Protein AF-A0A967WKE5-F1 (afdb_monomer_lite)

Secondary structure (DSSP, 8-state):
--------TT--TTSHHHHHHTT--SS----TT------S-PPTT-HHHHH-

Sequence (52 aa):
EIIIMATGSQGEPMAVLNRLATGSHHSLRIQDNDTVLLSSHTIPGNEEMTYS

Structure (mmCIF, N/CA/C/O backbone):
data_AF-A0A967WKE5-F1
#
_entry.id   AF-A0A967WKE5-F1
#
loop_
_atom_site.group_PDB
_atom_site.id
_atom_site.type_symbol
_atom_site.label_atom_id
_atom_site.label_alt_id
_atom_site.label_comp_id
_atom_site.label_asym_id
_atom_site.label_entity_id
_atom_site.label_seq_id
_atom_site.pdbx_PDB_ins_code
_atom_site.Cartn_x
_atom_site.Cartn_y
_atom_site.Cartn_z
_atom_site.occupancy
_atom_site.B_iso_or_equiv
_atom_site.auth_seq_id
_atom_site.auth_comp_id
_atom_site.auth_asym_id
_atom_site.auth_atom_id
_atom_site.pdbx_PDB_model_num
ATOM 1 N N . GLU A 1 1 ? -9.391 11.795 12.129 1.00 78.88 1 GLU A N 1
ATOM 2 C CA . GLU A 1 1 ? -9.169 11.130 10.831 1.00 78.88 1 GLU A CA 1
ATOM 3 C C . GLU A 1 1 ? -7.714 11.337 10.433 1.00 78.88 1 GLU A C 1
ATOM 5 O O . GLU A 1 1 ? -7.181 12.402 10.736 1.00 78.88 1 GLU A O 1
ATOM 10 N N . ILE A 1 2 ? -7.051 10.315 9.889 1.00 94.31 2 ILE A N 1
ATOM 11 C CA . ILE A 1 2 ? -5.616 10.336 9.565 1.00 94.31 2 ILE A CA 1
ATOM 12 C C . 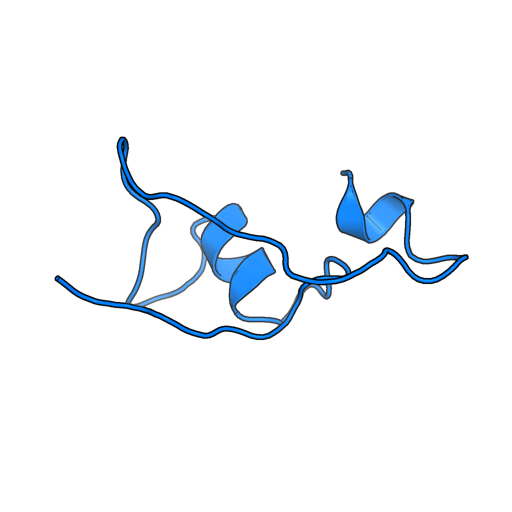ILE A 1 2 ? -5.465 9.937 8.101 1.00 94.31 2 ILE A C 1
ATOM 14 O O . ILE A 1 2 ? -6.080 8.971 7.663 1.00 94.31 2 ILE A O 1
ATOM 18 N N . ILE A 1 3 ? -4.625 10.663 7.368 1.00 96.12 3 ILE A N 1
ATOM 19 C CA . ILE A 1 3 ? -4.226 10.310 6.007 1.00 96.12 3 ILE A CA 1
ATOM 20 C C . ILE A 1 3 ? -2.735 9.995 6.028 1.00 96.12 3 ILE A C 1
ATOM 22 O O . ILE A 1 3 ? -1.937 10.773 6.553 1.00 96.12 3 ILE A O 1
ATOM 26 N N . ILE A 1 4 ? -2.364 8.861 5.436 1.00 95.62 4 ILE A N 1
ATOM 27 C CA . ILE A 1 4 ? -0.972 8.462 5.232 1.00 95.62 4 ILE A CA 1
ATOM 28 C C . ILE A 1 4 ? -0.700 8.497 3.732 1.00 95.62 4 ILE A C 1
ATOM 30 O O . ILE A 1 4 ? -1.387 7.840 2.955 1.00 95.62 4 ILE A O 1
ATOM 34 N N . MET A 1 5 ? 0.314 9.259 3.325 1.00 96.12 5 MET A N 1
ATOM 35 C CA . MET A 1 5 ? 0.814 9.260 1.953 1.00 96.12 5 MET A CA 1
ATOM 36 C C . MET A 1 5 ? 2.098 8.436 1.893 1.00 96.12 5 MET A C 1
ATOM 38 O O . MET A 1 5 ? 3.027 8.672 2.664 1.00 96.12 5 MET A O 1
ATOM 42 N N . ALA A 1 6 ? 2.144 7.466 0.984 1.00 94.56 6 ALA A N 1
ATOM 43 C CA . ALA A 1 6 ? 3.253 6.532 0.837 1.00 94.56 6 ALA A CA 1
ATOM 44 C C . ALA A 1 6 ? 3.653 6.379 -0.637 1.00 94.56 6 ALA A C 1
ATOM 46 O O . ALA A 1 6 ? 2.838 6.554 -1.541 1.00 94.56 6 ALA A O 1
ATOM 47 N N . THR A 1 7 ? 4.919 6.039 -0.871 1.00 95.00 7 THR A N 1
ATOM 48 C CA . THR A 1 7 ? 5.448 5.665 -2.189 1.00 95.00 7 THR A CA 1
ATOM 49 C C . THR A 1 7 ? 5.360 4.151 -2.402 1.00 95.00 7 THR A C 1
ATOM 51 O O . THR A 1 7 ? 5.131 3.394 -1.452 1.00 95.00 7 THR A O 1
ATOM 54 N N . GLY A 1 8 ? 5.584 3.701 -3.641 1.00 95.19 8 GLY A N 1
ATOM 55 C CA . GLY A 1 8 ? 5.623 2.273 -3.979 1.00 95.19 8 GLY A CA 1
ATOM 56 C C . GLY A 1 8 ? 4.432 1.752 -4.774 1.00 95.19 8 GLY A C 1
ATOM 57 O O . GLY A 1 8 ? 4.073 0.589 -4.630 1.00 95.19 8 GLY A O 1
ATOM 58 N N . SER A 1 9 ? 3.756 2.610 -5.542 1.00 94.44 9 SER A N 1
ATOM 59 C CA . SER A 1 9 ? 2.531 2.234 -6.260 1.00 94.44 9 SER A CA 1
ATOM 60 C C . SER A 1 9 ? 2.762 1.326 -7.473 1.00 94.44 9 SER A C 1
ATOM 62 O O . SER A 1 9 ? 1.786 0.910 -8.087 1.00 94.44 9 SER A O 1
ATOM 64 N N . GLN A 1 10 ? 4.019 1.014 -7.811 1.00 94.75 10 GLN A N 1
ATOM 65 C CA . GLN A 1 10 ? 4.394 0.079 -8.879 1.00 94.75 10 GLN A CA 1
ATOM 66 C C . GLN A 1 10 ? 4.865 -1.276 -8.325 1.00 94.75 10 GLN A C 1
ATOM 68 O O . GLN A 1 10 ? 5.467 -2.067 -9.049 1.00 94.75 10 GLN A O 1
ATOM 73 N N . GLY A 1 11 ? 4.653 -1.532 -7.029 1.00 92.75 11 GLY A N 1
ATOM 74 C CA . GLY A 1 11 ? 5.052 -2.784 -6.392 1.00 92.75 11 GLY A CA 1
ATOM 75 C C . GLY A 1 11 ? 6.526 -2.854 -5.997 1.00 92.75 11 GLY A C 1
ATOM 76 O O . GLY A 1 11 ? 7.032 -3.935 -5.704 1.00 92.75 11 GLY A O 1
ATOM 77 N N . GLU A 1 12 ? 7.240 -1.727 -5.941 1.00 95.38 12 GLU A N 1
ATOM 78 C CA . GLU A 1 12 ? 8.668 -1.714 -5.623 1.00 95.38 12 GLU A CA 1
ATOM 79 C C . GLU A 1 12 ? 8.941 -2.382 -4.252 1.00 95.38 12 GLU A C 1
ATOM 81 O O . GLU A 1 12 ? 8.462 -1.881 -3.230 1.00 95.38 12 GLU A O 1
ATOM 86 N N . PRO A 1 13 ? 9.742 -3.470 -4.176 1.00 92.06 13 PRO A N 1
ATOM 87 C CA . PRO A 1 13 ? 9.863 -4.312 -2.973 1.00 92.06 13 PRO A CA 1
ATOM 88 C C . PRO A 1 13 ? 10.241 -3.578 -1.685 1.00 92.06 13 PRO A C 1
ATOM 90 O O . PRO A 1 13 ? 9.837 -3.944 -0.584 1.00 92.06 13 PRO A O 1
ATOM 93 N N . MET A 1 14 ? 11.044 -2.524 -1.813 1.00 93.06 14 MET A N 1
ATOM 94 C CA . MET A 1 14 ? 11.553 -1.768 -0.671 1.00 93.06 14 MET A CA 1
ATOM 95 C C . MET A 1 14 ? 10.652 -0.601 -0.270 1.00 93.06 14 MET A C 1
ATOM 97 O O . MET A 1 14 ? 10.884 -0.017 0.793 1.00 93.06 14 MET A O 1
ATOM 101 N N . ALA A 1 15 ? 9.660 -0.257 -1.092 1.00 95.94 15 ALA A N 1
ATOM 102 C CA . ALA A 1 15 ? 8.803 0.888 -0.859 1.00 95.94 15 ALA A CA 1
ATOM 103 C C . ALA A 1 15 ? 7.804 0.643 0.277 1.00 95.94 15 ALA A C 1
ATOM 105 O O . ALA A 1 15 ? 7.479 -0.492 0.634 1.00 95.94 15 ALA A O 1
ATOM 106 N N . VAL A 1 16 ? 7.317 1.741 0.859 1.00 96.62 16 VAL A N 1
ATOM 107 C CA . VAL A 1 16 ? 6.442 1.705 2.037 1.00 96.62 16 VAL A CA 1
ATOM 108 C C . VAL A 1 16 ? 5.172 0.911 1.748 1.00 96.62 16 VAL A C 1
ATOM 110 O O . VAL A 1 16 ? 4.813 0.063 2.559 1.00 96.62 16 VAL A O 1
ATOM 113 N N . LEU A 1 17 ? 4.533 1.124 0.593 1.00 95.44 17 LEU A N 1
ATOM 114 C CA . LEU A 1 17 ? 3.298 0.421 0.252 1.00 95.44 17 LEU A CA 1
ATOM 115 C C . LEU A 1 17 ? 3.488 -1.103 0.180 1.00 95.44 17 LEU A C 1
ATOM 117 O O . LEU A 1 17 ? 2.691 -1.831 0.764 1.00 95.44 17 LEU A O 1
ATOM 121 N N . ASN A 1 18 ? 4.565 -1.589 -0.448 1.00 94.94 18 ASN A N 1
ATOM 122 C CA . ASN A 1 18 ? 4.837 -3.029 -0.525 1.00 94.94 18 ASN A CA 1
ATOM 123 C C . ASN A 1 18 ? 5.139 -3.611 0.873 1.00 94.94 18 ASN A C 1
ATOM 125 O O . ASN A 1 18 ? 4.602 -4.645 1.276 1.00 94.94 18 ASN A O 1
ATOM 129 N N . ARG A 1 19 ? 5.904 -2.888 1.700 1.00 96.12 19 ARG A N 1
ATOM 130 C CA . ARG A 1 19 ? 6.146 -3.291 3.097 1.00 96.12 19 ARG A CA 1
ATOM 131 C C . ARG A 1 19 ? 4.870 -3.332 3.941 1.00 96.12 19 ARG A C 1
ATOM 133 O O . ARG A 1 19 ? 4.758 -4.177 4.826 1.00 96.12 19 ARG A O 1
ATOM 140 N N . LEU A 1 20 ? 3.926 -2.427 3.692 1.00 96.12 20 LEU A N 1
ATOM 141 C CA . LEU A 1 20 ? 2.613 -2.431 4.340 1.00 96.12 20 LEU A CA 1
ATOM 142 C C . LEU A 1 20 ? 1.764 -3.620 3.873 1.00 96.12 20 LEU A C 1
ATOM 144 O O . LEU A 1 20 ? 1.215 -4.320 4.719 1.00 96.12 20 LEU A O 1
ATOM 148 N N . ALA A 1 21 ? 1.715 -3.884 2.564 1.00 93.56 21 ALA A N 1
ATOM 149 C CA . ALA A 1 21 ? 0.972 -5.002 1.977 1.00 93.56 21 ALA A CA 1
ATOM 150 C C . ALA A 1 21 ? 1.487 -6.371 2.457 1.00 93.56 21 ALA A C 1
ATOM 152 O O . ALA A 1 21 ? 0.703 -7.272 2.738 1.00 93.56 21 ALA A O 1
ATOM 153 N N . THR A 1 22 ? 2.804 -6.508 2.629 1.00 93.94 22 THR A N 1
ATOM 154 C CA . THR A 1 22 ? 3.455 -7.736 3.125 1.00 93.94 22 THR A CA 1
ATOM 155 C C . THR A 1 22 ? 3.524 -7.828 4.653 1.00 93.94 22 THR A C 1
ATOM 157 O O . THR A 1 22 ? 4.066 -8.793 5.192 1.00 93.94 22 THR A O 1
ATOM 160 N N . GLY A 1 23 ? 3.028 -6.820 5.379 1.00 94.56 23 GLY A N 1
ATOM 161 C CA . GLY A 1 23 ? 3.071 -6.777 6.845 1.00 94.56 23 GLY A CA 1
ATOM 162 C C . GLY A 1 23 ? 4.478 -6.638 7.447 1.00 94.56 23 GLY A C 1
ATOM 163 O O . GLY A 1 2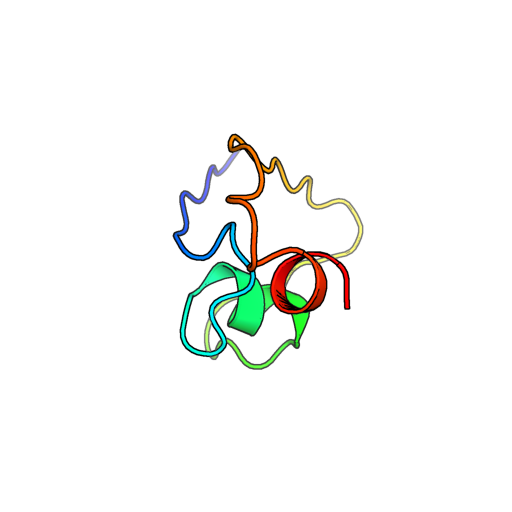3 ? 4.659 -6.860 8.646 1.00 94.56 23 GLY A O 1
ATOM 164 N N . SER A 1 24 ? 5.477 -6.270 6.640 1.00 96.12 24 SER A N 1
ATOM 165 C CA . SER A 1 24 ? 6.886 -6.153 7.039 1.00 96.12 24 SER A CA 1
ATOM 166 C C . SER A 1 24 ? 7.294 -4.743 7.491 1.00 96.12 24 SER A C 1
ATOM 168 O O . SER A 1 24 ? 8.420 -4.536 7.954 1.00 96.12 24 SER A O 1
ATOM 170 N N . HIS A 1 25 ? 6.404 -3.752 7.383 1.00 96.50 25 HIS A N 1
ATOM 171 C CA . HIS A 1 25 ? 6.662 -2.406 7.891 1.00 96.50 25 HIS A CA 1
ATOM 172 C C . HIS A 1 25 ? 6.642 -2.379 9.432 1.00 96.50 25 HIS A C 1
ATOM 174 O O . HIS A 1 25 ? 5.699 -2.836 10.071 1.00 96.50 25 HIS A O 1
ATOM 180 N N . HIS A 1 26 ? 7.685 -1.819 10.051 1.00 94.44 26 HIS A N 1
ATOM 181 C CA . HIS A 1 26 ? 7.921 -1.977 11.493 1.00 94.44 26 HIS A CA 1
ATOM 182 C C . HIS A 1 26 ? 6.908 -1.244 12.393 1.00 94.44 26 HIS A C 1
ATOM 184 O O . HIS A 1 26 ? 6.571 -1.742 13.462 1.00 94.44 26 HIS A O 1
ATOM 190 N N . SER A 1 27 ? 6.439 -0.062 11.976 1.00 94.81 27 SER A N 1
ATOM 191 C CA . SER A 1 27 ? 5.576 0.810 12.798 1.00 94.81 27 SER A CA 1
ATOM 192 C C . SER A 1 27 ? 4.121 0.875 12.349 1.00 94.81 27 SER A C 1
ATOM 194 O O . SER A 1 27 ? 3.296 1.436 13.062 1.00 94.81 27 SER A O 1
ATOM 196 N N . LEU A 1 28 ? 3.807 0.382 11.154 1.00 95.06 28 LEU A N 1
ATOM 197 C CA . LEU A 1 28 ? 2.504 0.584 10.525 1.00 95.06 28 LEU A CA 1
ATOM 198 C C . LEU A 1 28 ? 2.015 -0.747 9.973 1.00 95.06 28 LEU A C 1
ATOM 200 O O . LEU A 1 28 ? 2.798 -1.499 9.395 1.00 95.06 28 LEU A O 1
ATOM 204 N N . ARG A 1 29 ? 0.727 -1.023 10.153 1.00 95.31 29 ARG A N 1
ATOM 205 C CA . ARG A 1 29 ? 0.049 -2.206 9.625 1.00 95.31 29 ARG A CA 1
ATOM 206 C C . ARG A 1 29 ? -1.331 -1.800 9.146 1.00 95.31 29 ARG A C 1
ATOM 208 O O . ARG 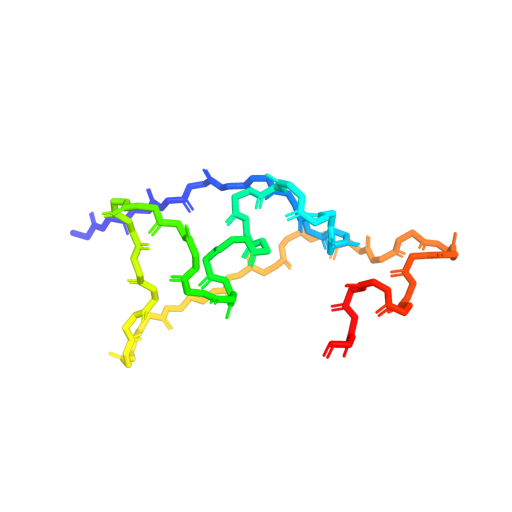A 1 29 ? -2.042 -1.147 9.903 1.00 95.31 29 ARG A O 1
ATOM 215 N N . ILE A 1 30 ? -1.695 -2.235 7.945 1.00 95.38 30 ILE A N 1
ATOM 216 C CA . ILE A 1 30 ? -3.058 -2.103 7.427 1.00 95.38 30 ILE A CA 1
ATOM 217 C C . ILE A 1 30 ? -3.971 -2.964 8.305 1.00 95.38 30 ILE A C 1
ATOM 219 O O . ILE A 1 30 ? -3.642 -4.119 8.587 1.00 95.38 30 ILE A O 1
ATOM 223 N N . GLN A 1 31 ? -5.058 -2.380 8.794 1.00 95.25 31 GLN A N 1
ATOM 224 C CA . GLN A 1 31 ? -6.079 -3.066 9.580 1.00 95.25 31 GLN A CA 1
ATOM 225 C C . GLN A 1 31 ? -7.329 -3.327 8.740 1.00 95.25 31 GLN A C 1
ATOM 227 O O . GLN A 1 31 ? -7.586 -2.654 7.739 1.00 95.25 31 GLN A O 1
ATOM 232 N N . ASP A 1 32 ? -8.149 -4.268 9.201 1.00 94.12 32 ASP A N 1
ATOM 233 C C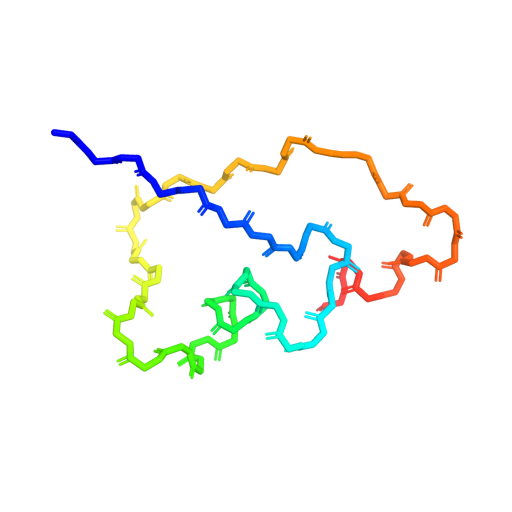A . ASP A 1 32 ? -9.505 -4.424 8.690 1.00 94.12 32 ASP A CA 1
ATOM 234 C C . ASP A 1 32 ? -10.237 -3.079 8.855 1.00 94.12 32 ASP A C 1
ATOM 236 O O . ASP A 1 32 ? -10.268 -2.523 9.956 1.00 94.12 32 ASP A O 1
ATOM 240 N N . ASN A 1 33 ? -10.824 -2.570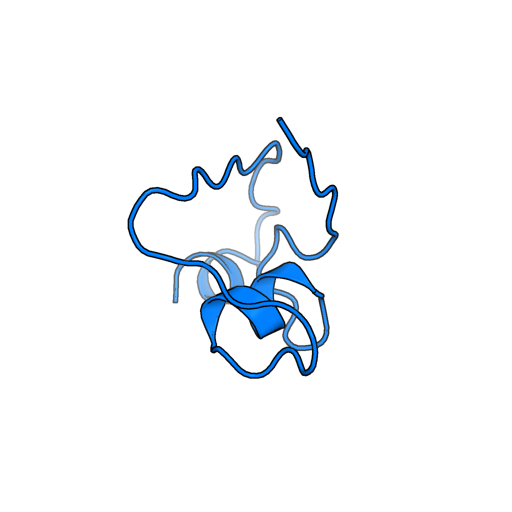 7.765 1.00 95.31 33 ASN A N 1
ATOM 241 C CA . ASN A 1 33 ? -11.478 -1.254 7.598 1.00 95.31 33 ASN A CA 1
ATOM 242 C C . ASN A 1 33 ? -10.596 -0.076 7.144 1.00 95.31 33 ASN A C 1
ATOM 244 O O . ASN A 1 33 ? -11.144 0.994 6.863 1.00 95.31 33 ASN A O 1
ATOM 248 N N . ASP A 1 34 ? -9.281 -0.240 7.000 1.00 95.88 34 ASP A N 1
ATOM 249 C CA . ASP A 1 34 ? -8.476 0.787 6.334 1.00 95.88 34 ASP A CA 1
ATOM 250 C C . ASP A 1 34 ? -8.824 0.863 4.838 1.00 95.88 34 ASP A C 1
ATOM 252 O O . ASP A 1 34 ? -9.085 -0.145 4.178 1.00 95.88 34 ASP A O 1
ATOM 256 N N . THR A 1 35 ? -8.804 2.075 4.278 1.00 95.94 35 THR A N 1
ATOM 257 C CA . THR A 1 35 ? -8.970 2.291 2.834 1.00 95.94 35 THR A CA 1
ATOM 258 C C . THR A 1 35 ? -7.625 2.605 2.199 1.00 95.94 35 THR A C 1
ATOM 260 O O . THR A 1 35 ? -6.962 3.573 2.572 1.00 95.94 35 THR A O 1
ATOM 263 N N . VAL A 1 36 ? -7.238 1.814 1.200 1.00 94.69 36 VAL A N 1
ATOM 264 C CA . VAL A 1 36 ? -6.025 2.042 0.409 1.00 94.69 36 VAL A CA 1
ATOM 265 C C . VAL A 1 36 ? -6.419 2.599 -0.954 1.00 94.69 36 VAL A C 1
ATOM 267 O O . VAL A 1 36 ? -7.144 1.955 -1.708 1.00 94.69 36 VAL A O 1
ATOM 270 N N . LEU A 1 37 ? -5.926 3.795 -1.277 1.00 95.00 37 LEU A N 1
ATOM 271 C CA . LEU A 1 37 ? -6.111 4.419 -2.586 1.00 95.00 37 LEU A CA 1
ATOM 272 C C . LEU A 1 37 ? -4.802 4.378 -3.381 1.00 95.00 37 LEU A C 1
ATOM 274 O O . LEU A 1 37 ? -3.819 5.017 -3.005 1.00 95.00 37 LEU A O 1
ATOM 278 N N . LEU A 1 38 ? -4.815 3.688 -4.522 1.00 93.56 38 LEU A N 1
ATOM 279 C CA . LEU A 1 38 ? -3.730 3.734 -5.502 1.00 93.56 38 LEU A CA 1
ATOM 280 C C . LEU A 1 38 ? -4.010 4.850 -6.510 1.00 93.56 38 LEU A C 1
ATOM 282 O O . LEU A 1 38 ? -4.816 4.697 -7.422 1.00 93.56 38 LEU A O 1
ATOM 286 N N . SER A 1 39 ? -3.355 5.995 -6.330 1.00 92.25 39 SER A N 1
ATOM 287 C CA . SER A 1 39 ? -3.529 7.177 -7.186 1.00 92.25 39 SER A CA 1
ATOM 288 C C . SER A 1 39 ? -2.497 7.228 -8.324 1.00 92.25 39 SER A C 1
ATOM 290 O O . SER A 1 39 ? -1.863 8.261 -8.556 1.00 92.25 39 SER A O 1
ATOM 292 N N . SER A 1 40 ? -2.279 6.111 -9.015 1.00 91.31 40 SER A N 1
ATOM 293 C CA . SER A 1 40 ? -1.343 6.016 -10.141 1.00 91.31 40 SER A CA 1
ATOM 294 C C . SER A 1 40 ? -1.801 4.978 -11.165 1.00 91.31 40 SER A C 1
ATOM 296 O O . SER A 1 40 ? -2.717 4.199 -10.918 1.00 91.31 40 SER A O 1
ATOM 298 N N . HIS A 1 41 ? -1.157 4.993 -12.331 1.00 93.00 41 HIS A N 1
ATOM 299 C CA . HIS A 1 41 ? -1.310 3.955 -13.345 1.00 93.00 41 HIS A CA 1
ATOM 300 C C . HIS A 1 41 ? -0.052 3.095 -13.368 1.00 93.00 41 HIS A C 1
ATOM 302 O O . HIS A 1 41 ? 1.051 3.601 -13.143 1.00 93.00 41 HIS A O 1
ATOM 308 N N . THR A 1 42 ? -0.213 1.811 -13.663 1.00 95.06 42 THR A N 1
ATOM 309 C CA . THR A 1 42 ? 0.913 0.893 -13.829 1.00 95.06 42 THR A CA 1
ATOM 310 C C . THR A 1 42 ? 1.707 1.261 -15.081 1.00 95.06 42 THR A C 1
ATOM 312 O O . THR A 1 42 ? 1.140 1.456 -16.158 1.00 95.06 42 THR A O 1
ATOM 315 N N . ILE A 1 43 ? 3.023 1.394 -14.930 1.00 95.69 43 ILE A N 1
ATOM 316 C CA . ILE A 1 43 ? 3.951 1.618 -16.040 1.00 95.69 43 ILE A CA 1
ATOM 317 C C . ILE A 1 43 ? 4.118 0.288 -16.792 1.00 95.69 43 ILE A C 1
ATOM 319 O O . ILE A 1 43 ? 4.324 -0.733 -16.132 1.00 95.69 43 ILE A O 1
ATOM 323 N N . PRO A 1 44 ? 4.079 0.276 -18.140 1.00 95.38 44 PRO A N 1
ATOM 324 C CA . PRO A 1 44 ? 4.336 -0.938 -18.909 1.00 95.38 44 PRO A CA 1
ATOM 325 C C . PRO A 1 44 ? 5.659 -1.604 -18.511 1.00 95.38 44 PRO A C 1
ATOM 327 O O . PRO A 1 44 ? 6.705 -0.949 -18.523 1.00 95.38 44 PRO A O 1
ATOM 330 N N . GLY A 1 45 ? 5.611 -2.890 -18.166 1.00 94.19 45 GLY A N 1
ATOM 331 C CA . GLY A 1 45 ? 6.738 -3.667 -17.637 1.00 94.19 45 GLY A CA 1
ATOM 332 C C . GLY A 1 45 ? 6.738 -3.858 -16.113 1.00 94.19 45 GLY A C 1
ATOM 333 O O . GLY A 1 45 ? 7.520 -4.668 -15.618 1.00 94.19 45 GLY A O 1
ATOM 334 N N . ASN A 1 46 ? 5.870 -3.163 -15.369 1.00 94.62 46 ASN A N 1
ATOM 335 C CA . ASN A 1 46 ? 5.741 -3.294 -13.909 1.00 94.62 46 ASN A CA 1
ATOM 336 C C . ASN A 1 46 ? 4.490 -4.078 -13.470 1.00 94.62 46 ASN A C 1
ATOM 338 O O . ASN A 1 46 ? 4.170 -4.111 -12.280 1.00 94.62 46 ASN A O 1
ATOM 342 N N . GLU A 1 47 ? 3.757 -4.683 -14.403 1.00 94.19 47 GLU A N 1
ATOM 343 C CA . GLU A 1 47 ? 2.477 -5.348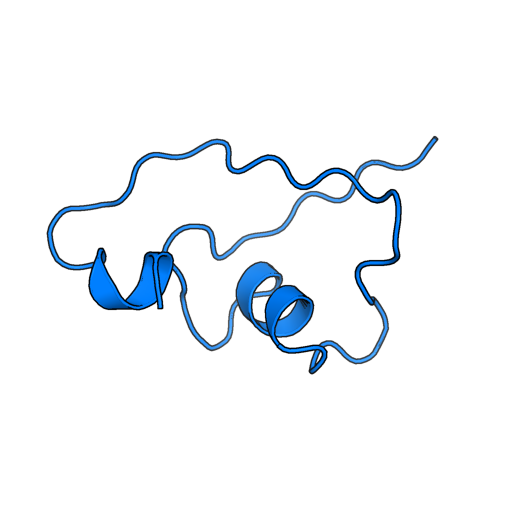 -14.141 1.00 94.19 47 GLU A CA 1
ATOM 344 C C . GLU A 1 47 ? 2.629 -6.488 -13.138 1.00 94.19 47 GLU A C 1
ATOM 346 O O . GLU A 1 47 ? 1.865 -6.562 -12.179 1.00 94.19 47 GLU A O 1
ATOM 351 N N . GLU A 1 48 ? 3.644 -7.334 -13.324 1.00 92.44 48 GLU A N 1
ATOM 352 C CA . GLU A 1 48 ? 3.907 -8.452 -12.418 1.00 92.44 48 GLU A CA 1
ATOM 353 C C . GLU A 1 48 ? 4.155 -7.951 -10.994 1.00 92.44 48 GLU A C 1
ATOM 355 O O . GLU A 1 48 ? 3.481 -8.396 -10.078 1.00 92.44 48 GLU A O 1
ATOM 360 N N . MET A 1 49 ? 5.024 -6.950 -10.818 1.00 91.69 49 MET A N 1
ATOM 361 C CA . MET A 1 49 ? 5.329 -6.391 -9.495 1.00 91.69 49 MET A CA 1
ATOM 362 C C . MET A 1 49 ? 4.115 -5.736 -8.826 1.00 91.69 49 MET A C 1
ATOM 364 O O . MET A 1 49 ? 4.015 -5.739 -7.602 1.00 91.69 49 MET A O 1
ATOM 368 N N . THR A 1 50 ? 3.215 -5.136 -9.609 1.00 91.50 50 THR A N 1
ATOM 369 C CA . THR A 1 50 ? 2.069 -4.385 -9.074 1.00 91.50 50 THR A CA 1
ATOM 370 C C . THR A 1 50 ? 0.901 -5.296 -8.690 1.00 91.50 50 THR A C 1
ATOM 372 O O . THR A 1 50 ? 0.164 -4.969 -7.760 1.00 91.50 50 THR A O 1
ATOM 375 N N . TYR A 1 51 ? 0.696 -6.399 -9.416 1.00 88.56 51 TYR A N 1
ATOM 376 C CA . TYR A 1 51 ? -0.499 -7.243 -9.288 1.00 88.56 51 TYR A CA 1
ATOM 377 C C . TYR A 1 51 ? -0.260 -8.604 -8.617 1.00 88.56 51 TYR A C 1
ATOM 379 O O . TYR A 1 51 ? -1.243 -9.296 -8.344 1.00 88.56 51 TYR A O 1
ATOM 387 N N . SER A 1 52 ? 0.997 -9.002 -8.386 1.00 80.94 52 SER A N 1
ATOM 388 C CA . SER A 1 52 ? 1.358 -10.231 -7.657 1.00 80.94 52 SER A CA 1
ATOM 389 C C . SER A 1 52 ? 1.151 -10.100 -6.152 1.00 80.94 52 SER A C 1
ATOM 391 O O . SER A 1 52 ? 0.614 -11.056 -5.552 1.00 80.94 52 SER A O 1
#

Foldseek 3Di:
DDDDDWDCQLLDCPTPVVCQVVVNDDPDHDDVPDDDDRPDDHDPPSCVSNPD

Radius of gyration: 11.38 Å; chains: 1; bounding box: 23×21×32 Å

pLDDT: mean 93.92, std 3.21, range [78.88, 96.62]